Protein AF-A0A9P8DZF8-F1 (afdb_monomer)

Solvent-accessible surface area (backbone atoms only — not comparable to full-atom values): 6588 Å² total; per-residue (Å²): 119,67,67,60,33,46,50,51,23,50,55,55,50,51,54,52,52,50,51,46,48,72,38,33,42,82,90,69,55,42,73,70,58,52,51,52,51,50,45,67,72,63,71,53,77,62,61,93,72,40,34,58,62,52,31,51,47,56,66,75,40,44,68,60,52,51,53,54,41,53,53,48,25,54,54,26,50,55,49,50,54,53,50,47,34,70,76,34,54,70,62,37,52,51,51,50,53,53,52,61,65,72,49,58,72,71,63,44,53,55,51,50,53,52,63,74,73,106

Organism: Aureobasidium melanogenum (NCBI:txid46634)

pLDDT: mean 88.51, std 6.85, range [52.66, 96.19]

Sequence (118 aa):
RFFYWRLRRRLDEEYVLKAMAQSSSKELVSRTKNLQTLEAWSGVPQFSTEDQKVAQWYEENRQDIYSKIENLKQESIAYDVAAMLRANKEGGLKGIAQMLSMLPVEEKEEILKVLSTA

Radius of gyration: 19.71 Å; Cα contacts (8 Å, |Δi|>4): 58; chains: 1; bounding box: 51×24×51 Å

Nearest PDB structures (foldseek):
  1uyr-assembly1_B  TM=9.116E-01  e=1.850E-04  Saccharomyces cerevisiae
  4ltp-assembly1_B  TM=2.763E-01  e=7.261E+00  Alkalilimnicola ehrlichii

Foldseek 3Di:
DVVVLQVLLVVLLVVLLVLLCVLADVVPRDSVVVVVVLCVVQVDPPCVRPSNSNSVSSVVCVVVSNVVSNVNSVVRVVVVLVVVCVVPVVVSVVVVVVVLVPDDPVVNVVVVVVVVVD

Mean predicted aligned error: 6.61 Å

Secondary structure (DSSP, 8-state):
-HHHHHHHHHHHHHHHHHHHHHHS-TTT--HHHHHHHHHHHH--TTTTT-HHHHHHHHHHTHHHHHHHHHHHHHHHHHHHHHHHHHH-HHHHHHHHHHHHHHS-HHHHHHHHHHHHH-

InterPro domains:
  IPR049076 Acetyl-CoA carboxylase [PTHR45728] (1-117)

Structure (mmCIF, N/CA/C/O backbone):
data_AF-A0A9P8DZF8-F1
#
_entry.id   AF-A0A9P8DZF8-F1
#
loop_
_atom_site.group_PDB
_atom_site.id
_atom_site.type_symbol
_atom_site.label_atom_id
_atom_site.label_alt_id
_atom_site.label_comp_id
_atom_site.label_asym_id
_atom_site.label_entity_id
_atom_site.label_seq_id
_atom_site.pdbx_PDB_ins_code
_atom_site.Cartn_x
_atom_site.Cartn_y
_atom_site.Cartn_z
_atom_site.occupancy
_atom_site.B_iso_or_equiv
_atom_site.auth_seq_id
_atom_site.auth_comp_id
_atom_site.auth_asym_id
_atom_site.auth_atom_id
_atom_site.pdbx_PDB_model_num
ATOM 1 N N . ARG A 1 1 ? 20.959 6.309 -23.529 1.00 73.62 1 ARG A N 1
ATOM 2 C CA . ARG A 1 1 ? 19.541 5.865 -23.441 1.00 73.62 1 ARG A CA 1
ATOM 3 C C . ARG A 1 1 ? 19.163 5.248 -22.079 1.00 73.62 1 ARG A C 1
ATOM 5 O O . ARG A 1 1 ? 17.994 5.309 -21.743 1.00 73.62 1 ARG A O 1
ATOM 12 N N . PHE A 1 2 ? 20.112 4.752 -21.268 1.00 82.12 2 PHE A N 1
ATOM 13 C CA . PHE A 1 2 ? 19.881 4.234 -19.901 1.00 82.12 2 PHE A CA 1
ATOM 14 C C . PHE A 1 2 ? 19.229 5.242 -18.929 1.00 82.12 2 PHE A C 1
ATOM 16 O O . PHE A 1 2 ? 18.192 4.955 -18.340 1.00 82.12 2 PHE A O 1
ATOM 23 N N . PHE A 1 3 ? 19.786 6.455 -18.818 1.00 89.81 3 PHE A N 1
ATOM 24 C CA . PHE A 1 3 ? 19.303 7.465 -17.864 1.00 89.81 3 PHE A CA 1
ATOM 25 C C . PHE A 1 3 ? 17.842 7.877 -18.062 1.00 89.81 3 PHE A C 1
ATOM 27 O O . PHE A 1 3 ? 17.163 8.157 -17.082 1.00 89.81 3 PHE A O 1
ATOM 34 N N . TYR A 1 4 ? 17.356 7.889 -19.305 1.00 93.75 4 TYR A N 1
ATOM 35 C CA . TYR A 1 4 ? 15.972 8.248 -19.611 1.00 93.75 4 TYR A CA 1
ATOM 36 C C . TYR A 1 4 ? 14.984 7.285 -18.943 1.00 93.75 4 TYR A C 1
ATOM 38 O O . TYR A 1 4 ? 14.129 7.714 -18.172 1.00 93.75 4 TYR A O 1
ATOM 46 N N . TRP A 1 5 ? 15.149 5.981 -19.179 1.00 94.88 5 TRP A N 1
ATOM 47 C CA . TRP A 1 5 ? 14.264 4.960 -18.616 1.00 94.88 5 TRP A CA 1
ATOM 48 C C . TRP A 1 5 ? 14.391 4.859 -17.103 1.00 94.88 5 TRP A C 1
ATOM 50 O O . TRP A 1 5 ? 13.384 4.755 -16.410 1.00 94.88 5 TRP A O 1
ATOM 60 N N . ARG A 1 6 ? 15.613 4.982 -16.575 1.00 93.88 6 ARG A N 1
ATOM 61 C CA . ARG A 1 6 ? 15.837 4.948 -15.130 1.00 93.88 6 ARG A CA 1
ATOM 62 C C . ARG A 1 6 ? 15.213 6.139 -14.410 1.00 93.88 6 ARG A C 1
ATOM 64 O O . ARG A 1 6 ? 14.662 5.970 -13.326 1.00 93.88 6 ARG A O 1
ATOM 71 N N . LEU A 1 7 ? 15.291 7.335 -14.996 1.00 95.12 7 LEU A N 1
ATOM 72 C CA . LEU A 1 7 ? 14.643 8.522 -14.443 1.00 95.12 7 LEU A CA 1
ATOM 73 C C . LEU A 1 7 ? 13.121 8.384 -14.491 1.00 95.12 7 LEU A C 1
ATOM 75 O O . LEU A 1 7 ? 12.470 8.620 -13.479 1.00 95.12 7 LEU A O 1
ATOM 79 N N . ARG A 1 8 ? 12.576 7.961 -15.637 1.00 95.25 8 ARG A N 1
ATOM 80 C CA . ARG A 1 8 ? 11.136 7.754 -15.829 1.00 95.25 8 ARG A CA 1
ATOM 81 C C . ARG A 1 8 ? 10.576 6.770 -14.801 1.00 95.25 8 ARG A C 1
ATOM 83 O O . ARG A 1 8 ? 9.732 7.155 -14.002 1.00 95.25 8 ARG A O 1
ATOM 90 N N . ARG A 1 9 ? 11.182 5.580 -14.699 1.00 95.25 9 ARG A N 1
ATOM 91 C CA . ARG A 1 9 ? 10.863 4.587 -13.665 1.00 95.25 9 ARG A CA 1
ATOM 92 C C . ARG A 1 9 ? 10.877 5.191 -12.264 1.00 95.25 9 ARG A C 1
ATOM 94 O O . ARG A 1 9 ? 9.944 4.974 -11.506 1.00 95.25 9 ARG A O 1
ATOM 101 N N . ARG A 1 10 ? 11.952 5.897 -11.891 1.00 94.81 10 ARG A N 1
ATOM 102 C CA . ARG A 1 10 ? 12.088 6.445 -10.534 1.00 94.81 10 ARG A CA 1
ATOM 103 C C . ARG A 1 10 ? 10.998 7.458 -10.213 1.00 94.81 10 ARG A C 1
ATOM 105 O O . ARG A 1 10 ? 10.545 7.487 -9.079 1.00 94.81 10 ARG A O 1
ATOM 112 N N . LEU A 1 11 ? 10.583 8.278 -11.175 1.00 95.81 11 LEU A N 1
ATOM 113 C CA . LEU A 1 11 ? 9.505 9.241 -10.958 1.00 95.81 11 LEU A CA 1
ATOM 114 C C . LEU A 1 11 ? 8.167 8.540 -10.704 1.00 95.81 11 LEU A C 1
ATOM 116 O O . LEU A 1 11 ? 7.491 8.878 -9.732 1.00 95.81 11 LEU A O 1
ATOM 120 N N . ASP A 1 12 ? 7.820 7.548 -11.526 1.00 94.69 12 ASP A N 1
ATOM 121 C CA . ASP A 1 12 ? 6.584 6.782 -11.344 1.00 94.69 12 ASP A CA 1
ATOM 122 C C . ASP A 1 12 ? 6.608 5.967 -10.041 1.00 94.69 12 ASP A C 1
ATOM 124 O O . ASP A 1 12 ? 5.661 6.010 -9.256 1.00 94.69 12 ASP A O 1
ATOM 128 N N . GLU A 1 13 ? 7.727 5.299 -9.753 1.00 95.12 13 GLU A N 1
ATOM 129 C CA . GLU A 1 13 ? 7.932 4.522 -8.529 1.00 95.12 13 GLU A CA 1
ATOM 130 C C . GLU A 1 13 ? 7.808 5.398 -7.274 1.00 95.12 13 GLU A C 1
ATOM 132 O O . GLU A 1 13 ? 7.104 5.030 -6.338 1.00 95.12 13 GLU A O 1
ATOM 137 N N . GLU A 1 14 ? 8.419 6.588 -7.245 1.00 94.94 14 GLU A N 1
ATOM 138 C CA . GLU A 1 14 ? 8.271 7.513 -6.113 1.00 94.94 14 GLU A CA 1
ATOM 139 C C . GLU A 1 14 ? 6.826 7.972 -5.910 1.00 94.94 14 GLU A C 1
ATOM 141 O O . GLU A 1 14 ? 6.390 8.142 -4.769 1.00 94.94 14 GLU A O 1
ATOM 146 N N . TYR A 1 15 ? 6.073 8.189 -6.990 1.00 94.62 15 TYR A N 1
ATOM 147 C CA . TYR A 1 15 ? 4.675 8.603 -6.894 1.00 94.62 15 TYR A CA 1
ATOM 148 C C . TYR A 1 15 ? 3.819 7.508 -6.247 1.00 94.62 15 TYR A C 1
ATOM 150 O O . TYR A 1 15 ? 3.076 7.772 -5.298 1.00 94.62 15 TYR A O 1
ATOM 158 N N . VAL A 1 16 ? 4.006 6.263 -6.689 1.00 94.81 16 VAL A N 1
ATOM 159 C CA . VAL A 1 16 ? 3.315 5.090 -6.141 1.00 94.81 16 VAL A CA 1
ATOM 160 C C . VAL A 1 16 ? 3.743 4.812 -4.700 1.00 94.81 16 VAL A C 1
ATOM 162 O O . VAL A 1 16 ? 2.893 4.624 -3.832 1.00 94.81 16 VAL A O 1
ATOM 165 N N . LEU A 1 17 ? 5.042 4.850 -4.398 1.00 94.50 17 LEU A N 1
ATOM 166 C CA . LEU A 1 17 ? 5.551 4.624 -3.042 1.00 94.50 17 LEU A CA 1
ATOM 167 C C . LEU A 1 17 ? 5.039 5.668 -2.047 1.00 94.50 17 LEU A C 1
ATOM 169 O O . LEU A 1 17 ? 4.740 5.319 -0.903 1.00 94.50 17 LEU A O 1
ATOM 173 N N . LYS A 1 18 ? 4.912 6.933 -2.465 1.00 94.31 18 LYS A N 1
ATOM 174 C CA . LYS A 1 18 ? 4.296 7.981 -1.642 1.00 94.31 18 LYS A CA 1
ATOM 175 C C . LYS A 1 18 ? 2.828 7.687 -1.370 1.00 94.31 18 LYS A C 1
ATOM 177 O O . LYS A 1 18 ? 2.416 7.800 -0.220 1.00 94.31 18 LYS A O 1
ATOM 182 N N . ALA A 1 19 ? 2.069 7.276 -2.385 1.00 93.50 19 ALA A N 1
ATOM 183 C CA . ALA A 1 19 ? 0.674 6.885 -2.203 1.00 93.50 19 ALA A CA 1
ATOM 184 C C . ALA A 1 19 ? 0.550 5.692 -1.239 1.00 93.50 19 ALA A C 1
ATOM 186 O O . ALA A 1 19 ? -0.206 5.762 -0.276 1.00 93.50 19 ALA A O 1
ATOM 187 N N . MET A 1 20 ? 1.367 4.647 -1.410 1.00 93.06 20 MET A N 1
ATOM 188 C CA . MET A 1 20 ? 1.407 3.502 -0.489 1.00 93.06 20 MET A CA 1
ATOM 189 C C . MET A 1 20 ? 1.724 3.923 0.949 1.00 93.06 20 MET A C 1
ATOM 191 O O . MET A 1 20 ? 1.079 3.454 1.882 1.00 93.06 20 MET A O 1
ATOM 195 N N . ALA A 1 21 ? 2.705 4.807 1.143 1.00 91.94 21 ALA A N 1
ATOM 196 C CA . ALA A 1 21 ? 3.088 5.279 2.471 1.00 91.94 21 ALA A CA 1
ATOM 197 C C . ALA A 1 21 ? 2.004 6.146 3.132 1.00 91.94 21 ALA A C 1
ATOM 199 O O . ALA A 1 21 ? 1.846 6.086 4.345 1.00 91.94 21 ALA A O 1
ATOM 200 N N . GLN A 1 22 ? 1.260 6.935 2.353 1.00 91.12 22 GLN A N 1
ATOM 201 C CA . GLN A 1 22 ? 0.133 7.734 2.849 1.00 91.12 22 GLN A CA 1
ATOM 202 C C . GLN A 1 22 ? -1.086 6.876 3.196 1.00 91.12 22 GLN A C 1
ATOM 204 O O . GLN A 1 22 ? -1.828 7.212 4.114 1.00 91.12 22 GLN A O 1
ATOM 209 N N . SER A 1 23 ? -1.277 5.779 2.467 1.00 90.06 23 SER A N 1
ATOM 210 C CA . SER A 1 23 ? -2.382 4.842 2.659 1.00 90.06 23 SER A CA 1
ATOM 211 C C . SER A 1 23 ? -2.106 3.753 3.696 1.00 90.06 23 SER A C 1
ATOM 213 O O . SER A 1 23 ? -3.012 2.995 4.001 1.00 90.06 23 SER A O 1
ATOM 215 N N . SER A 1 24 ? -0.888 3.646 4.232 1.00 88.94 24 SER A N 1
ATOM 216 C CA . SER A 1 24 ? -0.536 2.635 5.238 1.00 88.94 24 SER A CA 1
ATOM 217 C C . SER A 1 24 ? -0.471 3.240 6.639 1.00 88.94 24 SER A C 1
ATOM 219 O O . SER A 1 24 ? -0.133 4.412 6.813 1.00 88.94 24 SER A O 1
ATOM 221 N N . SER A 1 25 ? -0.697 2.411 7.658 1.00 84.75 25 SER A N 1
ATOM 222 C CA . SER A 1 25 ? -0.436 2.789 9.050 1.00 84.75 25 SER A CA 1
ATOM 223 C C . SER A 1 25 ? 1.035 3.153 9.241 1.00 84.75 25 SER A C 1
ATOM 225 O O . SER A 1 25 ? 1.920 2.472 8.716 1.00 84.75 25 SER A O 1
ATOM 227 N N . LYS A 1 26 ? 1.314 4.192 10.038 1.00 82.62 26 LYS A N 1
ATOM 228 C CA . LYS A 1 26 ? 2.677 4.700 10.286 1.00 82.62 26 LYS A CA 1
ATOM 229 C C . LYS A 1 26 ? 3.641 3.619 10.779 1.00 82.62 26 LYS A C 1
ATOM 231 O O . LYS A 1 26 ? 4.821 3.682 10.454 1.00 82.62 26 LYS A O 1
ATOM 236 N N . GLU A 1 27 ? 3.148 2.637 11.532 1.00 80.62 27 GLU A N 1
ATOM 237 C CA . GLU A 1 27 ? 3.958 1.525 12.049 1.00 80.62 27 GLU A CA 1
ATOM 238 C C . GLU A 1 27 ? 4.307 0.484 10.976 1.00 80.62 27 GLU A C 1
ATOM 240 O O . GLU A 1 27 ? 5.291 -0.245 11.101 1.00 80.62 27 GLU A O 1
ATOM 245 N N . LEU A 1 28 ? 3.510 0.414 9.908 1.00 79.56 28 LEU A N 1
ATOM 246 C CA . LEU A 1 28 ? 3.646 -0.566 8.833 1.00 79.56 28 LEU A CA 1
ATOM 247 C C . LEU A 1 28 ? 4.420 -0.019 7.625 1.00 79.56 28 LEU A C 1
ATOM 249 O O . LEU A 1 28 ? 4.893 -0.808 6.802 1.00 79.56 28 LEU A O 1
ATOM 253 N N . VAL A 1 29 ? 4.594 1.306 7.522 1.00 86.44 29 VAL A N 1
ATOM 254 C CA . VAL A 1 29 ? 5.319 1.940 6.413 1.00 86.44 29 VAL A CA 1
ATOM 255 C C . VAL A 1 29 ? 6.773 1.470 6.387 1.00 86.44 29 VAL A C 1
ATOM 257 O O . VAL A 1 29 ? 7.587 1.796 7.248 1.00 86.44 29 VAL A O 1
ATOM 260 N N . SER A 1 30 ? 7.137 0.754 5.327 1.00 91.06 30 SER A N 1
ATOM 261 C CA . SER A 1 30 ? 8.524 0.412 5.036 1.00 91.06 30 SER A CA 1
ATOM 262 C C . SER A 1 30 ? 8.754 0.465 3.538 1.00 91.06 30 SER A C 1
ATOM 264 O O . SER A 1 30 ? 8.154 -0.294 2.780 1.00 91.06 30 SER A O 1
ATOM 266 N N . ARG A 1 31 ? 9.665 1.340 3.101 1.00 89.75 31 ARG A N 1
ATOM 267 C CA . ARG A 1 31 ? 9.991 1.492 1.678 1.00 89.75 31 ARG A CA 1
ATOM 268 C C . ARG A 1 31 ? 10.435 0.170 1.048 1.00 89.75 31 ARG A C 1
ATOM 270 O O . ARG A 1 31 ? 10.004 -0.146 -0.053 1.00 89.75 31 ARG A O 1
ATOM 277 N N . THR A 1 32 ? 11.263 -0.602 1.750 1.00 91.94 32 THR A N 1
ATOM 278 C CA . THR A 1 32 ? 11.744 -1.905 1.273 1.00 91.94 32 THR A CA 1
ATOM 279 C C . THR A 1 32 ? 10.596 -2.891 1.088 1.00 91.94 32 THR A C 1
ATOM 281 O O . THR A 1 32 ? 10.525 -3.536 0.047 1.00 91.94 32 THR A O 1
ATOM 284 N N . LYS A 1 33 ? 9.665 -2.965 2.051 1.00 92.06 33 LYS A N 1
ATOM 285 C CA . LYS A 1 33 ? 8.478 -3.824 1.924 1.00 92.06 33 LYS A CA 1
ATOM 286 C C . LYS A 1 33 ? 7.584 -3.366 0.776 1.00 92.06 33 LYS A C 1
ATOM 288 O O . LYS A 1 33 ? 7.174 -4.188 -0.027 1.00 92.06 33 LYS A O 1
ATOM 293 N N . ASN A 1 34 ? 7.351 -2.060 0.644 1.00 93.31 34 ASN A N 1
ATOM 294 C CA . ASN A 1 34 ? 6.536 -1.515 -0.442 1.00 93.31 34 ASN A CA 1
ATOM 295 C C . ASN A 1 34 ? 7.139 -1.841 -1.817 1.00 93.31 34 ASN A C 1
ATOM 297 O O . ASN A 1 34 ? 6.408 -2.227 -2.721 1.00 93.31 34 ASN A O 1
ATOM 301 N N . LEU A 1 35 ? 8.465 -1.757 -1.966 1.00 93.50 35 LEU A N 1
ATOM 302 C CA . LEU A 1 35 ? 9.153 -2.164 -3.195 1.00 93.50 35 LEU A CA 1
ATOM 303 C C . LEU A 1 35 ? 9.003 -3.662 -3.484 1.00 93.50 35 LEU A C 1
ATOM 305 O O . LEU A 1 35 ? 8.748 -4.021 -4.628 1.00 93.50 35 LEU A O 1
ATOM 309 N N . GLN A 1 36 ? 9.106 -4.522 -2.468 1.00 93.12 36 GLN A N 1
ATOM 310 C CA . GLN A 1 36 ? 8.864 -5.964 -2.620 1.00 93.12 36 GLN A CA 1
ATOM 311 C C . GLN A 1 36 ? 7.414 -6.257 -3.024 1.00 93.12 36 GLN A C 1
ATOM 313 O O . GLN A 1 36 ? 7.166 -7.099 -3.883 1.00 93.12 36 GLN A O 1
ATOM 318 N N . THR A 1 37 ? 6.451 -5.534 -2.450 1.00 93.31 37 THR A N 1
ATOM 319 C CA . THR A 1 37 ? 5.038 -5.630 -2.829 1.00 93.31 37 THR A CA 1
ATOM 320 C C . THR A 1 37 ? 4.821 -5.208 -4.282 1.00 93.31 37 THR A C 1
ATOM 322 O O . THR A 1 37 ? 4.122 -5.899 -5.018 1.00 93.31 37 THR A O 1
ATOM 325 N N . LEU A 1 38 ? 5.447 -4.113 -4.726 1.00 93.94 38 LEU A N 1
ATOM 326 C CA . LEU A 1 38 ? 5.362 -3.651 -6.116 1.00 93.94 38 LEU A CA 1
ATOM 327 C C . LEU A 1 38 ? 6.018 -4.634 -7.090 1.00 93.94 38 LEU A C 1
ATOM 329 O O . LEU A 1 38 ? 5.448 -4.917 -8.141 1.00 93.94 38 LEU A O 1
ATOM 333 N N . GLU A 1 39 ? 7.165 -5.207 -6.724 1.00 94.19 39 GLU A N 1
ATOM 334 C CA . GLU A 1 39 ? 7.804 -6.278 -7.490 1.00 94.19 39 GLU A CA 1
ATOM 335 C C . GLU A 1 39 ? 6.851 -7.474 -7.643 1.00 94.19 39 GLU A C 1
ATOM 337 O O . GLU A 1 39 ? 6.582 -7.899 -8.770 1.00 94.19 39 GLU A O 1
ATOM 342 N N . ALA A 1 40 ? 6.247 -7.933 -6.541 1.00 93.81 40 ALA A N 1
ATOM 343 C CA . ALA A 1 40 ? 5.277 -9.027 -6.542 1.00 93.81 40 ALA A CA 1
ATOM 344 C C . ALA A 1 40 ? 4.019 -8.718 -7.374 1.00 93.81 40 ALA A C 1
ATOM 346 O O . ALA A 1 40 ? 3.498 -9.601 -8.052 1.00 93.81 40 ALA A O 1
ATOM 347 N N . TRP A 1 41 ? 3.528 -7.476 -7.356 1.00 94.31 41 TRP A N 1
ATOM 348 C CA . TRP A 1 41 ? 2.380 -7.061 -8.167 1.00 94.31 41 TRP A CA 1
ATOM 349 C C . TRP A 1 41 ? 2.697 -6.952 -9.651 1.00 94.31 41 TRP A C 1
ATOM 351 O O . TRP A 1 41 ? 1.801 -7.171 -10.465 1.00 94.31 41 TRP A O 1
ATOM 361 N N . SER A 1 42 ? 3.928 -6.574 -9.988 1.00 93.81 42 SER A N 1
ATOM 362 C CA . SER A 1 42 ? 4.335 -6.360 -11.372 1.00 93.81 42 SER A CA 1
ATOM 363 C C . SER A 1 42 ? 4.558 -7.660 -12.134 1.00 93.81 42 SER A C 1
ATOM 365 O O . SER A 1 42 ? 4.292 -7.719 -13.331 1.00 93.81 42 SER A O 1
ATOM 367 N N . GLY A 1 43 ? 5.073 -8.694 -11.459 1.00 92.56 43 GLY A N 1
ATOM 368 C CA . GLY A 1 43 ? 5.495 -9.937 -12.106 1.00 92.56 43 GLY A CA 1
ATOM 369 C C . GLY A 1 43 ? 6.630 -9.758 -13.126 1.00 92.56 43 GLY A C 1
ATOM 370 O O . GLY A 1 43 ? 6.927 -10.691 -13.870 1.00 92.56 43 GLY A O 1
ATOM 371 N N . VAL A 1 44 ? 7.264 -8.579 -13.190 1.00 92.31 44 VAL A N 1
ATOM 372 C CA . VAL A 1 44 ? 8.320 -8.275 -14.162 1.00 92.31 44 VAL A CA 1
ATOM 373 C C . VAL A 1 44 ? 9.610 -8.9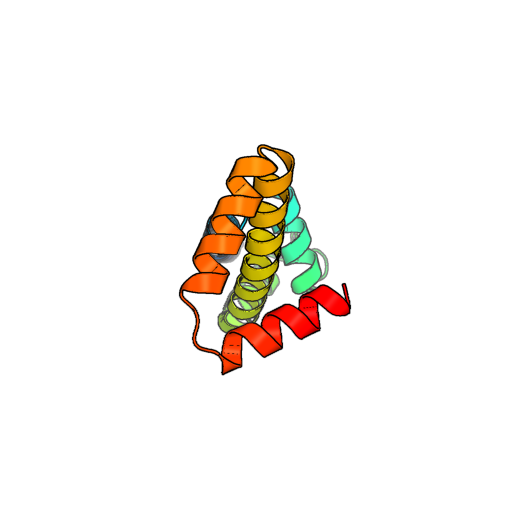99 -13.757 1.00 92.31 44 VAL A C 1
ATOM 375 O O . VAL A 1 44 ? 10.139 -8.741 -12.671 1.00 92.31 44 VAL A O 1
ATOM 378 N N . PRO A 1 45 ? 10.174 -9.867 -14.619 1.00 90.94 45 PRO A N 1
ATOM 379 C CA . PRO A 1 45 ? 11.470 -10.482 -14.362 1.00 90.94 45 PRO A CA 1
ATOM 380 C C . PRO A 1 45 ? 12.567 -9.422 -14.242 1.00 90.94 45 PRO A C 1
ATOM 382 O O . PRO A 1 45 ? 12.577 -8.443 -14.985 1.00 90.94 45 PRO A O 1
ATOM 385 N N . GLN A 1 46 ? 13.498 -9.627 -13.307 1.00 91.56 46 GLN A N 1
ATOM 386 C CA . GLN A 1 46 ? 14.589 -8.687 -13.024 1.00 91.56 46 GLN A CA 1
ATOM 387 C C . GLN A 1 46 ? 14.108 -7.242 -12.792 1.00 91.56 46 GLN A C 1
ATOM 389 O O . GLN A 1 46 ? 14.693 -6.281 -13.301 1.00 91.56 46 GLN A O 1
ATOM 394 N N . PHE A 1 47 ? 13.062 -7.080 -11.975 1.00 92.06 47 PHE A N 1
ATOM 395 C CA . PHE A 1 47 ? 12.472 -5.788 -11.618 1.00 92.06 47 PHE A CA 1
ATOM 396 C C . PHE A 1 47 ? 13.510 -4.725 -11.216 1.00 92.06 47 PHE A C 1
ATOM 398 O O . PHE A 1 47 ? 13.339 -3.543 -11.491 1.00 92.06 47 PHE A O 1
ATOM 405 N N . SER A 1 48 ? 14.633 -5.097 -10.599 1.00 89.69 48 SER A N 1
ATOM 406 C CA . SER A 1 48 ? 15.689 -4.159 -10.191 1.00 89.69 48 SER A CA 1
ATOM 407 C C . SER A 1 48 ? 16.511 -3.562 -11.346 1.00 89.69 48 SER A C 1
ATOM 409 O O . SER A 1 48 ? 17.048 -2.460 -11.191 1.00 89.69 48 SER A O 1
ATOM 411 N N . THR A 1 49 ? 16.592 -4.232 -12.500 1.00 91.38 49 THR A N 1
ATOM 412 C CA . THR A 1 49 ? 17.464 -3.839 -13.624 1.00 91.38 49 THR A CA 1
ATOM 413 C C . THR A 1 49 ? 16.713 -3.504 -14.910 1.00 91.38 49 THR A C 1
ATOM 415 O O . THR A 1 49 ? 17.205 -2.699 -15.699 1.00 91.38 49 THR A O 1
ATOM 418 N N . GLU A 1 50 ? 15.523 -4.066 -15.127 1.00 93.62 50 GLU A N 1
ATOM 419 C CA . GLU A 1 50 ? 14.720 -3.863 -16.344 1.00 93.62 50 GLU A CA 1
ATOM 420 C C . GLU A 1 50 ? 13.942 -2.531 -16.320 1.00 93.62 50 GLU A C 1
ATOM 422 O O . GLU A 1 50 ? 12.711 -2.493 -16.350 1.00 93.62 50 GLU A O 1
ATOM 427 N N . ASP A 1 51 ? 14.668 -1.407 -16.283 1.00 94.00 51 ASP A N 1
ATOM 428 C CA . ASP A 1 51 ? 14.098 -0.065 -16.074 1.00 94.00 51 ASP A CA 1
ATOM 429 C C . ASP A 1 51 ? 13.000 0.312 -17.088 1.00 94.00 51 ASP A C 1
ATOM 431 O O . ASP A 1 51 ? 12.029 0.971 -16.721 1.00 94.00 51 ASP A O 1
ATOM 435 N N . GLN A 1 52 ? 13.119 -0.119 -18.348 1.00 93.38 52 GLN A N 1
ATOM 436 C CA . GLN A 1 52 ? 12.125 0.175 -19.385 1.00 93.38 52 GLN A CA 1
ATOM 437 C C . GLN A 1 52 ? 10.797 -0.552 -19.142 1.00 93.38 52 GLN A C 1
ATOM 439 O O . GLN A 1 52 ? 9.746 0.085 -19.170 1.00 93.38 52 GLN A O 1
ATOM 444 N N . LYS A 1 53 ? 10.839 -1.867 -18.897 1.00 94.19 53 LYS A N 1
ATOM 445 C CA . LYS A 1 53 ? 9.626 -2.673 -18.690 1.00 94.19 53 LYS A CA 1
ATOM 446 C C . LYS A 1 53 ? 8.901 -2.258 -17.418 1.00 94.19 53 LYS A C 1
ATOM 448 O O . LYS A 1 53 ? 7.682 -2.157 -17.415 1.00 94.19 53 LYS A O 1
ATOM 453 N N . VAL A 1 54 ? 9.656 -1.970 -16.358 1.00 95.38 54 VAL A N 1
ATOM 454 C CA . VAL A 1 54 ? 9.083 -1.509 -15.090 1.00 9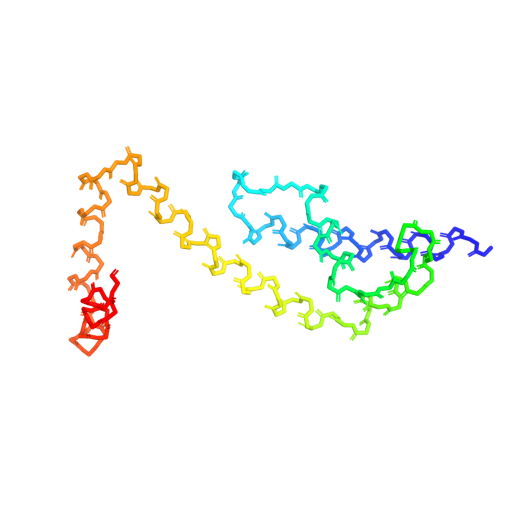5.38 54 VAL A CA 1
ATOM 455 C C . VAL A 1 54 ? 8.417 -0.140 -15.251 1.00 95.38 54 VAL A C 1
ATOM 457 O O . VAL A 1 54 ? 7.306 0.047 -14.766 1.00 95.38 54 VAL A O 1
ATOM 460 N N . ALA A 1 55 ? 9.051 0.802 -15.961 1.00 94.81 55 ALA A N 1
ATOM 461 C CA . ALA A 1 55 ? 8.437 2.102 -16.245 1.00 94.81 55 ALA A CA 1
ATOM 462 C C . ALA A 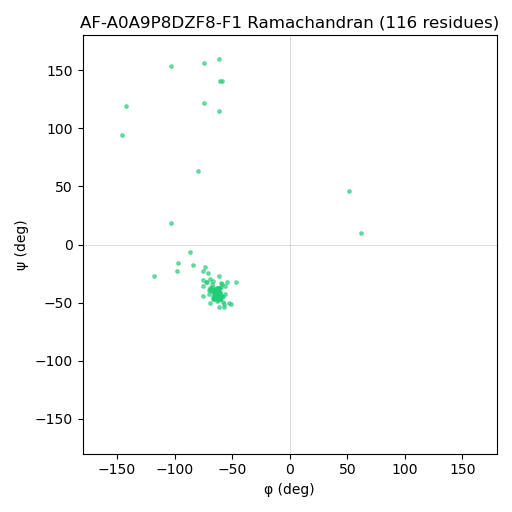1 55 ? 7.129 1.957 -17.042 1.00 94.81 55 ALA A C 1
ATOM 464 O O . ALA A 1 55 ? 6.120 2.543 -16.669 1.00 94.81 55 ALA A O 1
ATOM 465 N N . GLN A 1 56 ? 7.128 1.138 -18.098 1.00 95.12 56 GLN A N 1
ATOM 466 C CA . GLN A 1 56 ? 5.923 0.877 -18.893 1.00 95.12 56 GLN A CA 1
ATOM 467 C C . GLN A 1 56 ? 4.811 0.245 -18.048 1.00 95.12 56 GLN A C 1
ATOM 469 O O . GLN A 1 56 ? 3.671 0.698 -18.098 1.00 95.12 56 GLN A O 1
ATOM 474 N N . TRP A 1 57 ? 5.151 -0.723 -17.193 1.00 96.19 57 TRP A N 1
ATOM 475 C CA . TRP A 1 57 ? 4.185 -1.360 -16.303 1.00 96.19 57 TRP A CA 1
ATOM 476 C C . TRP A 1 57 ? 3.495 -0.361 -15.362 1.00 96.19 57 TRP A C 1
ATOM 478 O O . TRP A 1 57 ? 2.270 -0.401 -15.240 1.00 96.19 57 TRP A O 1
ATOM 488 N N . TYR A 1 58 ? 4.248 0.554 -14.736 1.00 95.81 58 TYR A N 1
ATOM 489 C CA . TYR A 1 58 ? 3.672 1.586 -13.863 1.00 95.81 58 TYR A CA 1
ATOM 490 C C . TYR A 1 58 ? 2.672 2.490 -14.594 1.00 95.81 58 TYR A C 1
ATOM 492 O O . TYR A 1 58 ? 1.673 2.916 -14.012 1.00 95.81 58 TYR A O 1
ATOM 500 N N . GLU A 1 59 ? 2.941 2.804 -15.859 1.00 93.75 59 GLU A N 1
ATOM 501 C CA . GLU A 1 59 ? 2.086 3.671 -16.667 1.00 93.75 59 GLU A CA 1
ATOM 502 C C . GLU A 1 59 ? 0.814 2.956 -17.121 1.00 93.75 59 GLU A C 1
ATOM 504 O O . GLU A 1 59 ? -0.275 3.518 -17.004 1.00 93.75 59 GLU A O 1
ATOM 509 N N . GLU A 1 60 ? 0.950 1.714 -17.583 1.00 95.94 60 GLU A N 1
ATOM 510 C CA . GLU A 1 60 ? -0.151 0.889 -18.083 1.00 95.94 60 GLU A CA 1
ATOM 511 C C . GLU A 1 60 ? -1.103 0.451 -16.961 1.00 95.94 60 GLU A C 1
ATOM 513 O O . GLU A 1 60 ? -2.317 0.450 -17.143 1.00 95.94 60 GLU A O 1
ATOM 518 N N . ASN A 1 61 ? -0.570 0.141 -15.776 1.00 95.69 61 ASN A N 1
ATOM 519 C CA . ASN A 1 61 ? -1.330 -0.447 -14.666 1.00 95.69 61 ASN A CA 1
ATOM 520 C C . ASN A 1 61 ? -1.669 0.576 -13.575 1.00 95.69 61 ASN A C 1
ATOM 522 O O . ASN A 1 61 ? -1.971 0.203 -12.442 1.00 95.69 61 ASN A O 1
ATOM 526 N N . ARG A 1 62 ? -1.615 1.878 -13.883 1.00 92.12 62 ARG A N 1
ATOM 527 C CA . ARG A 1 62 ? -1.791 2.947 -12.888 1.00 92.12 62 ARG A CA 1
ATOM 528 C C . ARG A 1 62 ? -3.081 2.777 -12.082 1.00 92.12 62 ARG A C 1
ATOM 530 O O . ARG A 1 62 ? -3.032 2.805 -10.857 1.00 92.12 62 ARG A O 1
ATOM 537 N N . GLN A 1 63 ? -4.216 2.577 -12.751 1.00 94.00 63 GLN A N 1
ATOM 538 C CA . GLN A 1 63 ? -5.517 2.431 -12.082 1.00 94.00 63 GLN A CA 1
ATOM 539 C C . GLN A 1 63 ? -5.561 1.200 -11.170 1.00 94.00 63 GLN A C 1
ATOM 541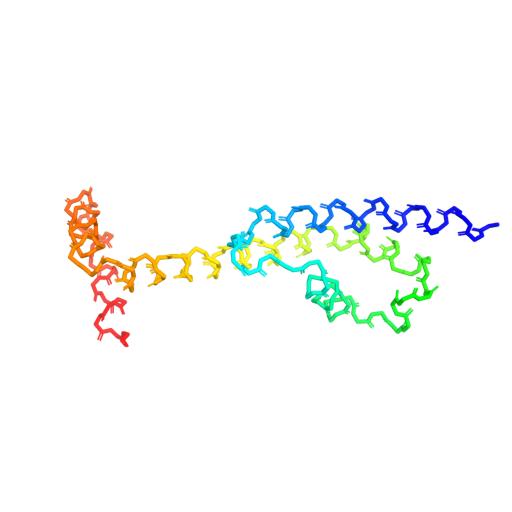 O O . GLN A 1 63 ? -5.970 1.301 -10.014 1.00 94.00 63 GLN A O 1
ATOM 546 N N . ASP A 1 64 ? -5.053 0.067 -11.650 1.00 95.12 64 ASP A N 1
ATOM 547 C CA . ASP A 1 64 ? -5.029 -1.184 -10.891 1.00 95.12 64 ASP A CA 1
ATOM 548 C C . ASP A 1 64 ? -4.127 -1.082 -9.659 1.00 95.12 64 ASP A C 1
ATOM 550 O O . ASP A 1 64 ? -4.487 -1.550 -8.579 1.00 95.12 64 ASP A O 1
ATOM 554 N N . ILE A 1 65 ? -2.973 -0.422 -9.786 1.00 94.94 65 ILE A N 1
ATOM 555 C CA . ILE A 1 65 ? -2.077 -0.146 -8.658 1.00 94.94 65 ILE A CA 1
ATOM 556 C C . ILE A 1 65 ? -2.805 0.701 -7.610 1.00 94.94 65 ILE A C 1
ATOM 558 O O . ILE A 1 65 ? -2.776 0.358 -6.431 1.00 94.94 65 ILE A O 1
ATOM 562 N N . TYR A 1 66 ? -3.496 1.769 -8.018 1.00 94.00 66 TYR A N 1
ATOM 563 C CA . TYR A 1 66 ? -4.263 2.604 -7.089 1.00 94.00 66 TYR A CA 1
ATOM 564 C C . TYR A 1 66 ? -5.400 1.843 -6.407 1.00 94.00 66 TYR A C 1
ATOM 566 O O . TYR A 1 66 ? -5.593 1.998 -5.202 1.00 94.00 66 TYR A O 1
ATOM 574 N N . SER A 1 67 ? -6.100 0.971 -7.133 1.00 95.12 67 SER A N 1
ATOM 575 C CA . SER A 1 67 ? -7.117 0.094 -6.549 1.00 95.12 67 SER A CA 1
ATOM 576 C C . SER A 1 67 ? -6.517 -0.842 -5.492 1.00 95.12 67 SER A C 1
ATOM 578 O O . SER A 1 67 ? -7.046 -0.947 -4.385 1.00 95.12 67 SER A O 1
ATOM 580 N N . LYS A 1 68 ? -5.359 -1.455 -5.772 1.00 94.56 68 LYS A N 1
ATOM 581 C CA . LYS A 1 68 ? -4.647 -2.293 -4.793 1.00 94.56 68 LYS A CA 1
ATOM 582 C C . LYS A 1 68 ? -4.190 -1.499 -3.566 1.00 94.56 68 LYS A C 1
ATOM 584 O O . LYS A 1 68 ? -4.252 -2.018 -2.456 1.00 94.56 68 LYS A O 1
ATOM 589 N N . ILE A 1 69 ? -3.760 -0.250 -3.743 1.00 94.12 69 ILE A N 1
ATOM 590 C CA . ILE A 1 69 ? -3.390 0.638 -2.630 1.00 94.12 69 ILE A CA 1
ATOM 591 C C . ILE A 1 69 ? -4.602 0.970 -1.755 1.00 94.12 69 ILE A C 1
ATOM 593 O O . ILE A 1 69 ? -4.464 1.016 -0.535 1.00 94.12 69 ILE A O 1
ATOM 597 N N . GLU A 1 70 ? -5.784 1.174 -2.338 1.00 93.31 70 GLU A N 1
ATOM 598 C CA . GLU A 1 70 ? -6.993 1.420 -1.546 1.00 93.31 70 GLU A CA 1
ATOM 599 C C . GLU A 1 70 ? -7.397 0.182 -0.733 1.00 93.31 70 GLU A C 1
ATOM 601 O O . GLU A 1 70 ? -7.777 0.312 0.428 1.00 93.31 70 GLU A O 1
ATOM 606 N N . ASN A 1 71 ? -7.214 -1.026 -1.274 1.00 91.62 71 ASN A N 1
ATOM 607 C CA . ASN A 1 71 ? -7.416 -2.254 -0.498 1.00 91.62 71 ASN A CA 1
ATOM 608 C C . ASN A 1 71 ? -6.423 -2.353 0.675 1.00 91.62 71 ASN A C 1
ATOM 610 O O . ASN A 1 71 ? -6.833 -2.621 1.803 1.00 91.62 71 ASN A O 1
ATOM 614 N N . LEU A 1 72 ? -5.138 -2.040 0.451 1.00 89.38 72 LEU A N 1
ATOM 615 C CA . LEU A 1 72 ? -4.141 -1.983 1.535 1.00 89.38 72 LEU A CA 1
ATOM 616 C C . LEU A 1 72 ? -4.514 -0.968 2.623 1.00 89.38 72 LEU A C 1
ATOM 618 O O . LEU A 1 72 ? -4.244 -1.192 3.801 1.00 89.38 72 LEU A O 1
ATOM 622 N N . LYS A 1 73 ? -5.146 0.144 2.242 1.00 91.31 73 LYS A N 1
ATOM 623 C CA . LYS A 1 73 ? -5.620 1.159 3.186 1.00 91.31 73 LYS A CA 1
ATOM 624 C C . LYS A 1 73 ? -6.748 0.643 4.069 1.00 91.31 73 LYS A C 1
ATOM 626 O O . LYS A 1 73 ? -6.768 0.927 5.262 1.00 91.31 73 LYS A O 1
ATOM 631 N N . GLN A 1 74 ? -7.677 -0.133 3.515 1.00 89.75 74 GLN A N 1
ATOM 632 C CA . GLN A 1 74 ? -8.734 -0.762 4.312 1.00 89.75 74 GLN A CA 1
ATOM 633 C C . GLN A 1 74 ? -8.140 -1.728 5.345 1.00 89.75 74 GLN A C 1
ATOM 635 O O . GLN A 1 74 ? -8.504 -1.679 6.521 1.00 89.75 74 GLN A O 1
ATOM 640 N N . GLU A 1 75 ? -7.163 -2.540 4.933 1.00 88.12 75 GLU A N 1
ATOM 641 C CA . GLU A 1 75 ? -6.430 -3.434 5.836 1.00 88.12 75 GLU A CA 1
ATOM 642 C C . GLU A 1 75 ? -5.666 -2.657 6.919 1.00 88.12 75 GLU A C 1
ATOM 644 O O . GLU A 1 75 ? -5.678 -3.044 8.091 1.00 88.12 75 GLU A O 1
ATOM 649 N N . SER A 1 76 ? -5.042 -1.527 6.566 1.00 88.12 76 SER A N 1
ATOM 650 C CA . SER A 1 76 ? -4.320 -0.710 7.541 1.00 88.12 76 SER A CA 1
ATOM 651 C C . SER A 1 76 ? -5.251 -0.047 8.552 1.00 88.12 76 SER A C 1
ATOM 653 O O . SER A 1 76 ? -4.907 0.023 9.727 1.00 88.12 76 SER A O 1
ATOM 655 N N . ILE A 1 77 ? -6.436 0.404 8.127 1.00 88.00 77 ILE A N 1
ATOM 656 C CA . ILE A 1 77 ? -7.449 0.969 9.027 1.00 88.00 77 ILE A CA 1
ATOM 657 C C . ILE A 1 77 ? -7.911 -0.095 10.026 1.00 88.00 77 ILE A C 1
ATOM 659 O O . ILE A 1 77 ? -7.985 0.180 11.223 1.00 88.00 77 ILE A O 1
ATOM 663 N N . ALA A 1 78 ? -8.170 -1.323 9.570 1.00 86.00 78 ALA A N 1
ATOM 664 C CA . ALA A 1 78 ? -8.521 -2.425 10.463 1.00 86.00 78 ALA A CA 1
ATOM 665 C C . ALA A 1 78 ? -7.396 -2.725 11.473 1.00 86.00 78 ALA A C 1
ATOM 667 O O . ALA A 1 78 ? -7.664 -2.910 12.665 1.00 86.00 78 ALA A O 1
ATOM 668 N N . TYR A 1 79 ? -6.133 -2.711 11.023 1.00 88.31 79 TYR A N 1
ATOM 669 C CA . TYR A 1 79 ? -4.972 -2.841 11.907 1.00 88.31 79 TYR A CA 1
ATOM 670 C C . TYR A 1 79 ? -4.911 -1.712 12.944 1.00 88.31 79 TYR A C 1
ATOM 672 O O . TYR A 1 79 ? -4.731 -1.997 14.128 1.00 88.31 79 TYR A O 1
ATOM 680 N N . ASP A 1 80 ? -5.108 -0.458 12.530 1.00 86.94 80 ASP A N 1
ATOM 681 C CA . ASP A 1 80 ? -5.074 0.711 13.414 1.00 86.94 80 ASP A CA 1
ATOM 682 C C . ASP A 1 80 ? -6.186 0.659 14.465 1.00 86.94 80 ASP A C 1
ATOM 684 O O . ASP A 1 80 ? -5.934 0.903 15.646 1.00 86.94 80 ASP A O 1
ATOM 688 N N . VAL A 1 8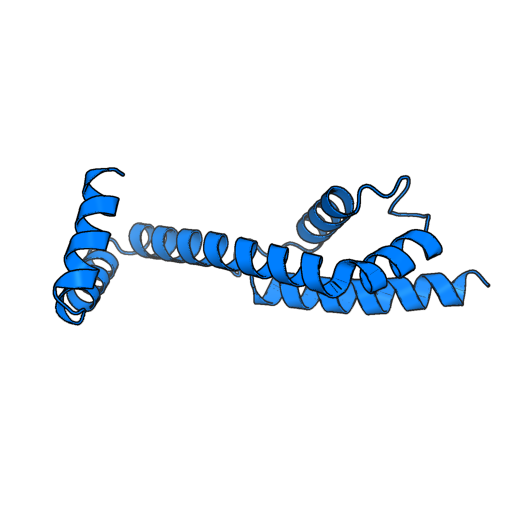1 ? -7.405 0.266 14.082 1.00 85.19 81 VAL A N 1
ATOM 689 C CA . VAL A 1 81 ? -8.520 0.066 15.025 1.00 85.19 81 VAL A CA 1
ATOM 690 C C . VAL A 1 81 ? -8.180 -1.017 16.050 1.00 85.19 81 VAL A C 1
ATOM 692 O O . VAL A 1 81 ? -8.357 -0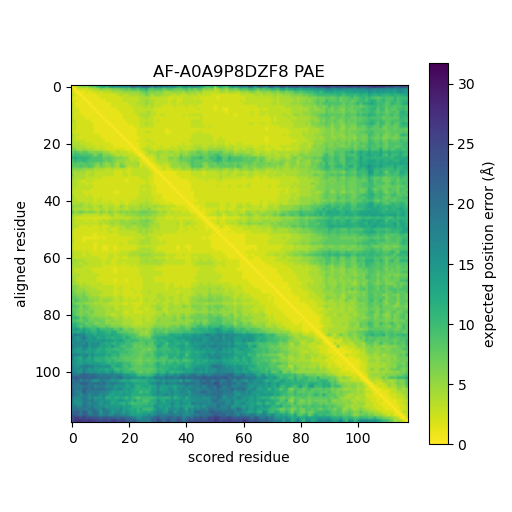.812 17.255 1.00 85.19 81 VAL A O 1
ATOM 695 N N . ALA A 1 82 ? -7.631 -2.149 15.605 1.00 85.19 82 ALA A N 1
ATOM 696 C CA . ALA A 1 82 ? -7.202 -3.213 16.507 1.00 85.19 82 ALA A CA 1
ATOM 697 C C . ALA A 1 82 ? -6.048 -2.767 17.424 1.00 85.19 82 ALA A C 1
ATOM 699 O O . ALA A 1 82 ? -6.040 -3.093 18.613 1.00 85.19 82 ALA A O 1
ATOM 700 N N . ALA A 1 83 ? -5.084 -2.007 16.901 1.00 86.62 83 ALA A N 1
ATOM 701 C CA . ALA A 1 83 ? -3.976 -1.456 17.672 1.00 86.62 83 ALA A CA 1
ATOM 702 C C . ALA A 1 83 ? -4.473 -0.477 18.749 1.00 86.62 83 ALA A C 1
ATOM 704 O O . ALA A 1 83 ? -4.067 -0.594 19.907 1.00 86.62 83 ALA A O 1
ATOM 705 N N . MET A 1 84 ? -5.419 0.408 18.415 1.00 85.06 84 MET A N 1
ATOM 706 C CA . MET A 1 84 ? -6.052 1.321 19.374 1.00 85.06 84 MET A CA 1
ATOM 707 C C . MET A 1 84 ? -6.790 0.570 20.491 1.00 85.06 84 MET A C 1
ATOM 709 O O . MET A 1 84 ? -6.626 0.909 21.664 1.00 85.06 84 MET A O 1
ATOM 713 N N . LEU A 1 85 ? -7.550 -0.481 20.159 1.00 85.19 85 LEU A N 1
ATOM 714 C CA . LEU A 1 85 ? -8.235 -1.319 21.154 1.00 85.19 85 LEU A CA 1
ATOM 715 C C . LEU A 1 85 ? -7.260 -2.032 22.099 1.00 85.19 85 LEU A C 1
ATOM 717 O O . LEU A 1 85 ? -7.539 -2.140 23.293 1.00 85.19 85 LEU A O 1
ATOM 721 N N . ARG A 1 86 ? -6.116 -2.510 21.587 1.00 83.88 86 ARG A N 1
ATOM 722 C CA . ARG A 1 86 ? -5.068 -3.120 22.423 1.00 83.88 86 ARG A CA 1
ATOM 723 C C . ARG A 1 86 ? -4.408 -2.098 23.344 1.00 83.88 86 ARG A C 1
ATOM 725 O O . ARG A 1 86 ? -4.132 -2.426 24.494 1.00 83.88 86 ARG A O 1
ATOM 732 N N . ALA A 1 87 ? -4.166 -0.883 22.854 1.00 86.75 87 ALA A N 1
ATOM 733 C CA . ALA A 1 87 ? -3.530 0.177 23.630 1.00 86.75 87 ALA A CA 1
ATOM 734 C C . ALA A 1 87 ? -4.433 0.701 24.759 1.00 86.75 87 ALA A C 1
ATOM 736 O O . ALA A 1 87 ? -3.951 0.967 25.858 1.00 86.75 87 ALA A O 1
ATOM 737 N N . ASN A 1 88 ? -5.742 0.836 24.514 1.00 85.50 88 ASN A N 1
ATOM 738 C CA . ASN A 1 88 ? -6.704 1.250 25.532 1.00 85.50 88 ASN A CA 1
ATOM 739 C C . ASN A 1 88 ? -8.060 0.562 25.335 1.00 85.50 88 ASN A C 1
ATOM 741 O O . ASN A 1 88 ? -8.935 1.047 24.613 1.00 85.50 88 ASN A O 1
ATOM 745 N N . LYS A 1 89 ? -8.243 -0.554 26.043 1.00 83.75 89 LYS A N 1
ATOM 746 C CA . LYS A 1 89 ? -9.450 -1.379 25.955 1.00 83.75 89 LYS A CA 1
ATOM 747 C C . LYS A 1 89 ? -10.717 -0.618 26.353 1.00 83.75 89 LYS A C 1
ATOM 749 O O . LYS A 1 89 ? -11.716 -0.697 25.647 1.00 83.75 89 LYS A O 1
ATOM 754 N N . GLU A 1 90 ? -10.697 0.132 27.455 1.00 83.69 90 GLU A N 1
ATOM 755 C CA . GLU A 1 90 ? -11.883 0.866 27.922 1.00 83.69 90 GLU A CA 1
ATOM 756 C C . GLU A 1 90 ? -12.243 2.038 27.003 1.00 83.69 90 GLU A C 1
ATOM 758 O O . GLU A 1 90 ? -13.416 2.244 26.693 1.00 83.69 90 GLU A O 1
ATOM 763 N N . GLY A 1 91 ? -11.241 2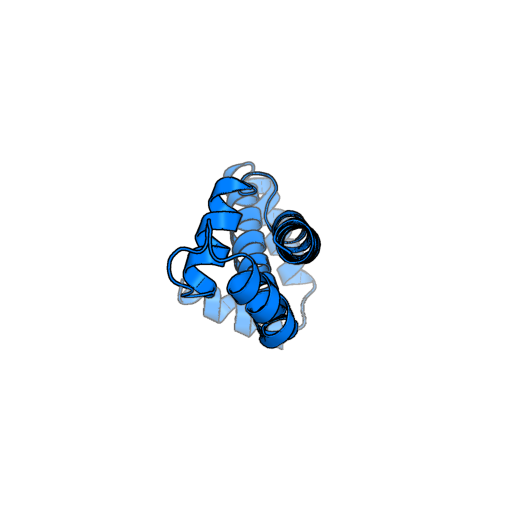.795 26.546 1.00 84.69 91 GLY A N 1
ATOM 764 C CA . GLY A 1 91 ? -11.433 3.913 25.623 1.00 84.69 91 GLY A CA 1
ATOM 765 C C . GLY A 1 91 ? -11.927 3.456 24.252 1.00 84.69 91 GLY A C 1
ATOM 766 O O . GLY A 1 91 ? -12.882 4.022 23.724 1.00 84.69 91 GLY A O 1
ATOM 767 N N . GLY A 1 92 ? -11.334 2.391 23.706 1.00 82.88 92 GLY A N 1
ATOM 768 C CA . GLY A 1 92 ? -11.747 1.825 22.425 1.00 82.88 92 GLY A CA 1
ATOM 769 C C . GLY A 1 92 ? -13.164 1.243 22.464 1.00 82.88 92 GLY A C 1
ATOM 770 O O . GLY A 1 92 ? -13.957 1.521 21.568 1.00 82.88 92 GLY A O 1
ATOM 771 N N . LEU A 1 93 ? -13.533 0.524 23.533 1.00 82.06 93 LEU A N 1
ATOM 772 C CA . LEU A 1 93 ? -14.901 0.014 23.706 1.00 82.06 93 LEU A CA 1
ATOM 773 C C . LEU A 1 93 ? -15.933 1.143 23.846 1.00 82.06 93 LEU A C 1
ATOM 775 O O . LEU A 1 93 ? -17.006 1.059 23.251 1.00 82.06 93 LEU A O 1
ATOM 779 N N . LYS A 1 94 ? -15.610 2.223 24.573 1.00 84.88 94 LYS A N 1
ATOM 780 C CA . LYS A 1 94 ? -16.471 3.418 24.646 1.00 84.88 94 LYS A CA 1
ATOM 781 C C . LYS A 1 94 ? -16.647 4.081 23.277 1.00 84.88 94 LYS A C 1
ATOM 783 O O . LYS A 1 94 ? -17.766 4.455 22.935 1.00 84.88 94 LYS A O 1
ATOM 788 N N . GLY A 1 95 ? -15.578 4.184 22.485 1.00 83.00 95 GLY A N 1
ATOM 789 C CA . GLY A 1 95 ? -15.633 4.724 21.123 1.00 83.00 95 GLY A CA 1
ATOM 790 C C . GLY A 1 95 ? -16.527 3.898 20.195 1.00 83.00 95 GLY A C 1
ATOM 791 O O . GLY A 1 95 ? -17.386 4.455 19.515 1.00 83.00 95 GLY A O 1
ATOM 792 N N . ILE A 1 96 ? -16.397 2.567 20.228 1.00 83.06 96 ILE A N 1
ATOM 793 C CA . ILE A 1 96 ? -17.264 1.659 19.458 1.00 83.06 96 ILE A CA 1
ATOM 794 C C . ILE A 1 96 ? -18.722 1.790 19.909 1.00 83.06 96 ILE A C 1
ATOM 796 O O . ILE A 1 96 ? -19.611 1.889 19.068 1.00 83.06 96 ILE A O 1
ATOM 800 N N . ALA A 1 97 ? -18.982 1.852 21.218 1.00 81.56 97 ALA A N 1
ATOM 801 C CA . ALA A 1 97 ? -20.336 2.028 21.744 1.00 81.56 97 ALA A CA 1
ATOM 802 C C . ALA A 1 97 ? -20.978 3.352 21.288 1.00 81.56 97 ALA A C 1
ATOM 804 O O . ALA A 1 97 ? -22.165 3.381 20.965 1.00 81.56 97 ALA A O 1
ATOM 805 N N . GLN A 1 98 ? -20.201 4.438 21.218 1.00 85.75 98 GLN A N 1
ATOM 806 C CA . GLN A 1 98 ? -20.663 5.728 20.702 1.00 85.75 98 GLN A CA 1
ATOM 807 C C . GLN A 1 98 ? -20.908 5.693 19.185 1.00 85.75 98 GLN A C 1
ATOM 809 O O . GLN A 1 98 ? -21.890 6.256 18.714 1.00 85.75 98 GLN A O 1
ATOM 814 N N . MET A 1 99 ? -20.061 5.011 18.413 1.00 83.81 99 MET A N 1
ATOM 815 C CA . MET A 1 99 ? -20.289 4.831 16.977 1.00 83.81 99 MET A CA 1
ATOM 816 C C . MET A 1 99 ? -21.576 4.034 16.730 1.00 83.81 99 MET A C 1
ATOM 818 O O . MET A 1 99 ? -22.451 4.485 15.99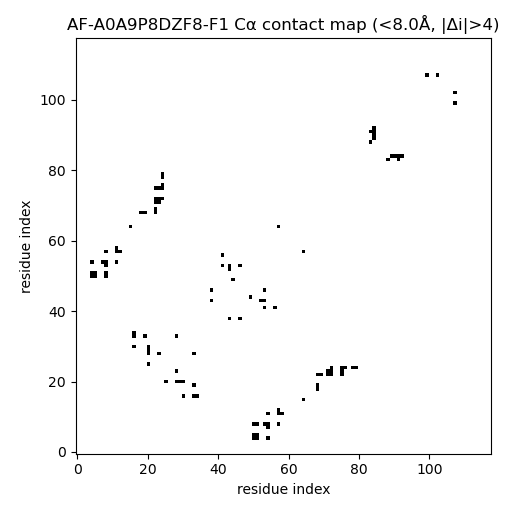8 1.00 83.81 99 MET A O 1
ATOM 822 N N . LEU A 1 100 ? -21.747 2.902 17.421 1.00 81.00 100 LEU A N 1
ATOM 823 C CA . LEU A 1 100 ? -22.952 2.076 17.338 1.00 81.00 100 LEU A CA 1
ATOM 824 C C . LEU A 1 100 ? -24.213 2.815 17.795 1.00 81.00 100 LEU A C 1
ATOM 826 O O . LEU A 1 100 ? -25.302 2.479 17.343 1.00 81.00 100 LEU A O 1
ATOM 830 N N . SER A 1 101 ? -24.126 3.811 18.680 1.00 84.69 101 SER A N 1
ATOM 831 C CA . SER A 1 101 ? -25.306 4.582 19.082 1.00 84.69 101 SER A CA 1
ATOM 832 C C . SER A 1 101 ? -25.755 5.576 18.005 1.00 84.69 101 SER A C 1
ATOM 834 O O . SER A 1 101 ? -26.961 5.783 17.872 1.00 84.69 101 SER A O 1
ATOM 836 N N . MET A 1 102 ? -24.824 6.098 17.197 1.00 84.44 102 MET A N 1
ATOM 837 C CA . MET A 1 102 ? -25.068 7.113 16.162 1.00 84.44 102 MET A CA 1
ATOM 838 C C . MET A 1 102 ? -25.557 6.565 14.813 1.00 84.44 102 MET A C 1
ATOM 840 O O . MET A 1 102 ? -26.089 7.338 14.019 1.00 84.44 102 MET A O 1
ATOM 844 N N . LEU A 1 103 ? -25.391 5.268 14.540 1.00 80.00 103 LEU A N 1
ATOM 845 C CA . LEU A 1 103 ? -25.814 4.675 13.265 1.00 80.00 103 LEU A CA 1
ATOM 846 C C . LEU A 1 103 ? -27.347 4.500 13.166 1.00 80.00 103 LEU A C 1
ATOM 848 O O . LEU A 1 103 ? -28.019 4.388 14.196 1.00 80.00 103 LEU A O 1
ATOM 852 N N . PRO A 1 104 ? -27.923 4.447 11.953 1.00 86.12 104 PRO A N 1
ATOM 853 C CA . PRO A 1 104 ? -29.289 3.974 11.721 1.00 86.12 104 PRO A CA 1
ATOM 854 C C . PRO A 1 104 ? -29.469 2.511 12.149 1.00 86.12 104 PRO A C 1
ATOM 856 O O . PRO A 1 104 ? -28.499 1.765 12.277 1.00 86.12 104 PRO A O 1
ATOM 859 N N . VAL A 1 105 ? -30.713 2.084 12.384 1.00 80.75 105 VAL A N 1
ATOM 860 C CA . VAL A 1 105 ? -31.004 0.716 12.859 1.00 80.75 105 VAL A CA 1
ATOM 861 C C . VAL A 1 105 ? -30.536 -0.338 11.849 1.00 80.75 105 VAL A C 1
ATOM 863 O O . VAL A 1 105 ? -29.976 -1.347 12.270 1.00 80.75 105 VAL A O 1
ATOM 866 N N . GLU A 1 106 ? -30.673 -0.075 10.545 1.00 78.50 106 GLU A N 1
ATOM 867 C CA . GLU A 1 106 ? -30.269 -1.021 9.497 1.00 78.50 106 GLU A CA 1
ATOM 868 C C . GLU A 1 106 ? -28.755 -1.314 9.526 1.00 78.50 106 GLU A C 1
ATOM 870 O O . GLU A 1 106 ? -28.341 -2.471 9.557 1.00 78.50 106 GLU A O 1
ATOM 875 N N . GLU A 1 107 ? -27.915 -0.278 9.616 1.00 77.50 107 GLU A N 1
ATOM 876 C CA . GLU A 1 107 ? -26.450 -0.427 9.646 1.00 77.50 107 GLU A CA 1
ATOM 877 C C . GLU A 1 107 ? -25.949 -1.070 10.955 1.00 77.50 107 GLU A C 1
ATOM 879 O O . GLU A 1 107 ? -24.940 -1.782 10.968 1.00 77.50 107 GLU A O 1
ATOM 884 N N . LYS A 1 108 ? -26.663 -0.874 12.075 1.00 78.69 108 LYS A N 1
ATOM 885 C CA . LYS A 1 108 ? -26.335 -1.547 13.346 1.00 78.69 108 LYS A CA 1
ATOM 886 C C . LYS A 1 108 ? -26.515 -3.056 13.255 1.00 78.69 108 LYS A C 1
ATOM 888 O O . LYS A 1 108 ? -25.690 -3.789 13.800 1.00 78.69 108 LYS A O 1
ATOM 893 N N . GLU A 1 109 ? -27.582 -3.523 12.611 1.00 80.75 109 GLU A N 1
ATOM 894 C CA . GLU A 1 109 ? -27.850 -4.957 12.467 1.00 80.75 109 GLU A CA 1
ATOM 895 C C . GLU A 1 109 ? -26.788 -5.647 11.607 1.00 80.75 109 GLU A C 1
ATOM 897 O O . GLU A 1 109 ? -26.325 -6.735 11.963 1.00 80.75 109 GLU A O 1
ATOM 902 N N . GLU A 1 110 ? -26.330 -4.997 10.533 1.00 80.19 110 GLU A N 1
ATOM 903 C CA . GLU A 1 110 ? -25.232 -5.509 9.707 1.00 80.19 110 GLU A CA 1
ATOM 904 C C . GLU A 1 110 ? -23.938 -5.667 10.515 1.00 80.19 110 GLU A C 1
ATOM 906 O O . GLU A 1 110 ? -23.311 -6.730 10.482 1.00 80.19 110 GLU A O 1
ATOM 911 N N . ILE A 1 111 ? -23.568 -4.659 11.311 1.00 79.19 111 ILE A N 1
ATOM 912 C CA . ILE A 1 111 ? -22.365 -4.719 12.152 1.00 79.19 111 ILE A CA 1
ATOM 913 C C . ILE A 1 111 ? -22.502 -5.791 13.240 1.00 79.19 111 ILE A C 1
ATOM 915 O O . ILE A 1 111 ? -21.560 -6.549 13.471 1.00 79.19 111 ILE A O 1
ATOM 919 N N . LEU A 1 112 ? -23.662 -5.903 13.895 1.00 80.06 112 LEU A N 1
ATOM 920 C CA . LEU A 1 112 ? -23.906 -6.943 14.901 1.00 80.06 112 LEU A CA 1
ATOM 921 C C . LEU A 1 112 ? -23.813 -8.348 14.300 1.00 80.06 112 LEU A C 1
ATOM 923 O O . LEU A 1 112 ? -23.261 -9.250 14.932 1.00 80.06 112 LEU A O 1
ATOM 927 N N . LYS A 1 113 ? -24.283 -8.532 13.064 1.00 84.12 113 LYS A N 1
ATOM 928 C CA . LYS A 1 113 ? -24.149 -9.798 12.341 1.00 84.12 113 LYS A CA 1
ATOM 929 C C . LYS A 1 113 ? -22.682 -10.139 12.084 1.00 84.12 113 LYS A C 1
ATOM 931 O O . LYS A 1 113 ? -22.269 -11.265 12.370 1.00 84.12 113 LYS A O 1
ATOM 936 N N . VAL A 1 114 ? -21.885 -9.172 11.624 1.00 80.88 114 VAL A N 1
ATOM 937 C CA . VAL A 1 114 ? -20.435 -9.349 11.429 1.00 80.88 114 VAL A CA 1
ATOM 938 C C . VAL A 1 114 ? -19.741 -9.688 12.753 1.00 80.88 114 VAL A C 1
ATOM 940 O O . VAL A 1 114 ? -18.989 -10.655 12.805 1.00 80.88 114 VAL A O 1
ATOM 943 N N . LEU A 1 115 ? -20.051 -8.975 13.841 1.00 77.00 115 LEU A N 1
ATOM 944 C CA . LEU A 1 115 ? -19.470 -9.218 15.169 1.00 77.00 115 LEU A CA 1
ATOM 945 C C . LEU A 1 115 ? -19.881 -10.560 15.788 1.00 77.00 115 LEU A C 1
ATOM 947 O O . LEU A 1 115 ? -19.105 -11.133 16.538 1.00 77.00 115 LEU A O 1
ATOM 951 N N . SER A 1 116 ? -21.083 -11.061 15.496 1.00 75.31 116 SER A N 1
ATOM 952 C CA . SER A 1 116 ? -21.531 -12.381 15.969 1.00 75.31 116 SER A CA 1
ATOM 953 C C . SER A 1 116 ? -20.870 -13.551 15.233 1.00 75.31 116 SER A C 1
ATOM 955 O O . SER A 1 116 ? -20.901 -14.678 15.720 1.00 75.31 116 SER A O 1
ATOM 957 N N . THR A 1 117 ? -20.313 -13.280 14.048 1.00 68.56 117 THR A N 1
ATOM 958 C CA . THR A 1 117 ? -19.668 -14.279 13.185 1.00 68.56 117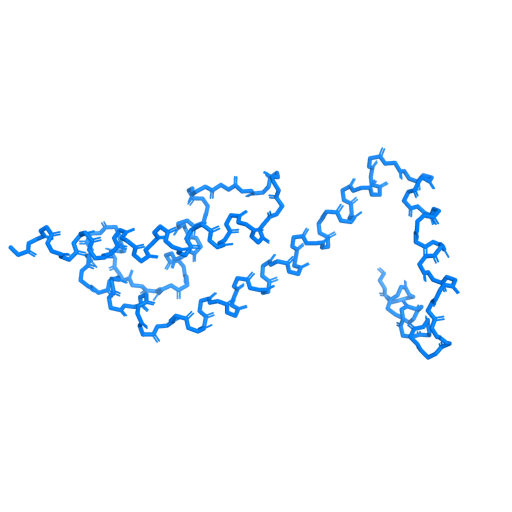 THR A CA 1
ATOM 959 C C . THR A 1 117 ? -18.141 -14.283 13.347 1.00 68.56 117 THR A C 1
ATOM 961 O O . THR A 1 117 ? -17.505 -15.283 13.016 1.00 68.56 117 THR A O 1
ATOM 964 N N . ALA A 1 118 ? -17.564 -13.174 13.823 1.00 52.66 118 ALA A N 1
ATOM 965 C CA . ALA A 1 118 ? -16.138 -13.007 14.114 1.00 52.66 118 ALA A CA 1
ATOM 966 C C . ALA A 1 118 ? -15.732 -13.673 15.439 1.00 52.66 118 ALA A C 1
ATOM 968 O O . ALA A 1 118 ? -14.592 -14.188 15.493 1.00 52.66 118 ALA A O 1
#